Protein AF-A0A2N3F1D9-F1 (afdb_monomer_lite)

Structure (mmCIF, N/CA/C/O backbone):
data_AF-A0A2N3F1D9-F1
#
_entry.id   AF-A0A2N3F1D9-F1
#
loop_
_atom_site.group_PDB
_atom_site.id
_atom_site.type_symbol
_atom_site.label_atom_id
_atom_site.label_alt_id
_atom_site.label_comp_id
_atom_site.label_asym_id
_atom_site.label_entity_id
_atom_site.label_seq_id
_atom_site.pdbx_PDB_ins_code
_atom_site.Cartn_x
_atom_site.Cartn_y
_atom_site.Cartn_z
_atom_site.occupancy
_atom_site.B_iso_or_equiv
_atom_site.auth_seq_id
_atom_site.auth_comp_id
_atom_site.auth_asym_id
_atom_site.auth_atom_id
_atom_site.pdbx_PDB_model_num
ATOM 1 N N . MET A 1 1 ? -12.347 7.488 24.220 1.00 72.44 1 MET A N 1
ATOM 2 C CA . MET A 1 1 ? -12.180 6.282 23.382 1.00 72.44 1 MET A CA 1
ATOM 3 C C . MET A 1 1 ? -10.695 5.959 23.344 1.00 72.44 1 MET A C 1
ATOM 5 O O . MET A 1 1 ? -9.915 6.892 23.204 1.00 72.44 1 MET A O 1
ATOM 9 N N . ALA A 1 2 ? -10.290 4.708 23.569 1.00 84.19 2 ALA A N 1
ATOM 10 C CA . ALA A 1 2 ? -8.880 4.330 23.455 1.00 84.19 2 ALA A CA 1
ATOM 11 C C . ALA A 1 2 ? -8.506 4.184 21.970 1.00 84.19 2 ALA A C 1
ATOM 13 O O . ALA A 1 2 ? -9.294 3.630 21.203 1.00 84.19 2 ALA A O 1
ATOM 14 N N . ARG A 1 3 ? -7.322 4.676 21.585 1.00 96.50 3 ARG A N 1
ATOM 15 C CA . ARG A 1 3 ? -6.772 4.571 20.228 1.00 96.50 3 ARG A CA 1
ATOM 16 C C . ARG A 1 3 ? -5.454 3.802 20.261 1.00 96.50 3 ARG A C 1
ATOM 18 O O . ARG A 1 3 ? -4.580 4.128 21.061 1.00 96.50 3 ARG A O 1
ATOM 25 N N . LEU A 1 4 ? -5.305 2.816 19.382 1.00 97.56 4 LEU A N 1
ATOM 26 C CA . LEU A 1 4 ? -4.076 2.055 19.171 1.00 97.56 4 LEU A CA 1
ATOM 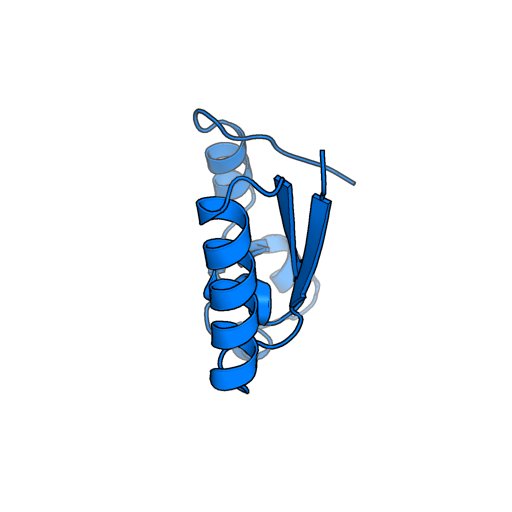27 C C . LEU A 1 4 ? -3.417 2.495 17.862 1.00 97.56 4 LEU A C 1
ATOM 29 O O . LEU A 1 4 ? -4.050 2.514 16.807 1.00 97.56 4 LEU A O 1
ATOM 33 N N . VAL A 1 5 ? -2.127 2.814 17.918 1.00 97.44 5 VAL A N 1
ATOM 34 C CA . VAL A 1 5 ? -1.317 3.100 16.730 1.00 97.44 5 VAL A CA 1
ATOM 35 C C . VAL A 1 5 ? -0.287 1.990 16.576 1.00 97.44 5 VAL A C 1
ATOM 37 O O . VAL A 1 5 ? 0.504 1.752 17.485 1.00 97.44 5 VAL A O 1
ATOM 40 N N . VAL A 1 6 ? -0.296 1.314 15.429 1.00 97.25 6 VAL A N 1
ATOM 41 C CA . VAL A 1 6 ? 0.656 0.248 15.090 1.00 97.25 6 VAL A CA 1
ATOM 42 C C . VAL A 1 6 ? 1.451 0.701 13.875 1.00 97.25 6 VAL A C 1
ATOM 44 O O . VAL A 1 6 ? 0.861 1.102 12.877 1.00 97.25 6 VAL A O 1
ATOM 47 N N . LYS A 1 7 ? 2.783 0.637 13.935 1.00 96.81 7 LYS A N 1
ATOM 48 C CA . LYS A 1 7 ? 3.658 0.869 12.780 1.00 96.81 7 LYS A CA 1
ATOM 49 C C . LYS A 1 7 ? 4.390 -0.421 12.441 1.00 96.81 7 LYS A C 1
ATOM 51 O O . LYS A 1 7 ? 5.021 -1.002 13.320 1.00 96.81 7 LYS A O 1
ATOM 56 N N . CYS A 1 8 ? 4.343 -0.830 11.179 1.00 96.88 8 CYS A N 1
ATOM 57 C CA . CYS A 1 8 ? 5.097 -1.967 10.673 1.00 96.88 8 CYS A CA 1
ATOM 58 C C . CYS A 1 8 ? 6.002 -1.528 9.518 1.00 96.88 8 CYS A C 1
ATOM 60 O O . CYS A 1 8 ? 5.576 -0.837 8.590 1.00 96.88 8 CYS A O 1
ATOM 62 N N . THR A 1 9 ? 7.274 -1.901 9.618 1.00 95.38 9 THR A N 1
ATOM 63 C CA . THR A 1 9 ? 8.306 -1.657 8.599 1.00 95.38 9 THR A CA 1
ATOM 64 C C . THR A 1 9 ? 8.795 -2.946 7.950 1.00 95.38 9 THR A C 1
ATOM 66 O O . THR A 1 9 ? 9.483 -2.882 6.941 1.00 95.38 9 THR A O 1
ATOM 69 N N . TRP A 1 10 ? 8.493 -4.089 8.566 1.00 95.69 10 TRP A N 1
ATOM 70 C CA . TRP A 1 10 ? 8.931 -5.404 8.120 1.00 95.69 10 TRP A CA 1
ATOM 71 C C . TRP A 1 10 ? 7.974 -5.926 7.058 1.00 95.69 10 TRP A C 1
ATOM 73 O O . TRP A 1 10 ? 6.764 -5.785 7.214 1.00 95.69 10 TRP A O 1
ATOM 83 N N . GLY A 1 11 ? 8.503 -6.515 6.001 1.00 92.31 11 GLY A N 1
ATOM 84 C CA . GLY A 1 11 ? 7.748 -7.219 4.981 1.00 92.31 11 GLY A CA 1
ATOM 85 C C . GLY A 1 11 ? 7.821 -8.734 5.169 1.00 92.31 11 GLY A C 1
ATOM 86 O O . GLY A 1 11 ? 7.915 -9.268 6.280 1.00 92.31 11 GLY A O 1
ATOM 87 N N . VAL A 1 12 ? 7.747 -9.442 4.045 1.00 90.81 12 VAL A N 1
ATOM 88 C CA . VAL A 1 12 ? 7.747 -10.912 3.990 1.00 90.81 12 VAL A CA 1
ATOM 89 C C . VAL A 1 12 ? 9.082 -11.540 4.401 1.00 90.81 12 VAL A C 1
ATOM 91 O O . VAL A 1 12 ? 9.133 -12.739 4.653 1.00 90.81 12 VAL A O 1
ATOM 94 N N . GLU A 1 13 ? 10.147 -10.749 4.525 1.00 92.94 13 GLU A N 1
ATOM 95 C CA . GLU A 1 13 ? 11.448 -11.167 5.048 1.00 92.94 13 GLU A CA 1
ATOM 96 C C . GLU A 1 13 ? 11.422 -11.459 6.556 1.00 92.94 13 GLU A C 1
ATOM 98 O O . GLU A 1 13 ? 12.276 -12.191 7.058 1.00 92.94 13 GLU A O 1
ATOM 103 N N . ARG A 1 14 ? 10.435 -10.923 7.288 1.00 96.00 14 ARG A N 1
ATOM 104 C CA . ARG A 1 14 ? 10.153 -11.274 8.691 1.00 96.00 14 ARG A CA 1
ATOM 105 C C . ARG A 1 14 ? 8.659 -11.539 8.884 1.00 96.00 14 ARG A C 1
ATOM 107 O O . ARG A 1 14 ? 7.965 -10.742 9.532 1.00 96.00 14 ARG A O 1
ATOM 114 N N . PRO A 1 15 ? 8.153 -12.664 8.353 1.00 94.69 15 PRO A N 1
ATOM 115 C CA . PRO A 1 15 ? 6.723 -12.920 8.253 1.00 94.69 15 PRO A CA 1
ATOM 116 C C . PRO A 1 15 ? 6.039 -12.968 9.623 1.00 94.69 15 PRO A C 1
ATOM 118 O O . PRO A 1 15 ? 4.912 -12.501 9.755 1.00 94.69 15 PRO A O 1
ATOM 121 N N . GLU A 1 16 ? 6.713 -13.438 10.674 1.00 97.19 16 GLU A N 1
ATOM 122 C CA . GLU A 1 16 ? 6.153 -13.462 12.027 1.00 97.19 16 GLU A CA 1
ATOM 123 C C . GLU A 1 16 ? 5.917 -12.051 12.572 1.00 97.19 16 GLU A C 1
ATOM 125 O O . GLU A 1 16 ? 4.869 -11.790 13.160 1.00 97.19 16 GLU A O 1
ATOM 130 N N . ALA A 1 17 ? 6.858 -11.125 12.360 1.00 95.94 17 ALA A N 1
ATOM 131 C CA . ALA A 1 17 ? 6.724 -9.742 12.818 1.00 95.94 17 ALA A CA 1
ATOM 132 C C . ALA A 1 17 ? 5.610 -9.014 12.053 1.00 95.94 17 ALA A C 1
ATOM 134 O O . ALA A 1 17 ? 4.805 -8.296 12.653 1.00 95.94 17 ALA A O 1
ATOM 135 N N . LEU A 1 18 ? 5.535 -9.248 10.741 1.00 96.38 18 LEU A N 1
ATOM 136 C CA . LEU A 1 18 ? 4.479 -8.725 9.885 1.00 96.38 18 LEU A CA 1
ATOM 137 C C . LEU A 1 18 ? 3.098 -9.225 10.334 1.00 96.38 18 LEU A C 1
ATOM 139 O O . LEU A 1 18 ? 2.204 -8.424 10.612 1.00 96.38 18 LEU A O 1
ATOM 143 N N . VAL A 1 19 ? 2.936 -10.544 10.475 1.00 96.44 19 VAL A N 1
ATOM 144 C CA . VAL A 1 19 ? 1.672 -11.169 10.891 1.00 96.44 19 VAL A CA 1
ATOM 145 C C . VAL A 1 19 ? 1.278 -10.746 12.303 1.00 96.44 19 VAL A C 1
ATOM 147 O O . VAL A 1 19 ? 0.099 -10.492 12.551 1.00 96.44 19 VAL A O 1
ATOM 150 N N . GLN A 1 20 ? 2.229 -10.611 13.229 1.00 97.31 20 GLN A N 1
ATOM 151 C CA . GLN A 1 20 ? 1.944 -10.111 14.575 1.00 97.31 20 GLN A CA 1
ATOM 152 C C . GLN A 1 20 ? 1.395 -8.682 14.548 1.00 97.31 20 GLN A C 1
ATOM 154 O O . GLN A 1 20 ? 0.398 -8.415 15.219 1.00 97.31 20 GLN A O 1
ATOM 159 N N . ALA A 1 21 ? 1.975 -7.782 13.747 1.00 97.19 21 ALA A N 1
ATOM 160 C CA . ALA A 1 21 ? 1.479 -6.412 13.623 1.00 97.19 21 ALA A CA 1
ATOM 161 C C . ALA A 1 21 ? 0.024 -6.374 13.121 1.00 97.19 21 ALA A C 1
ATOM 163 O O . ALA A 1 21 ? -0.815 -5.693 13.718 1.00 97.19 21 ALA A O 1
ATOM 164 N N . PHE A 1 22 ? -0.298 -7.160 12.086 1.00 96.88 22 PHE A N 1
ATOM 165 C CA . PHE A 1 22 ? -1.668 -7.285 11.579 1.00 96.88 22 PHE A CA 1
ATOM 166 C C . PHE A 1 22 ? -2.618 -7.925 12.591 1.00 96.88 22 PHE A C 1
ATOM 168 O O . PHE A 1 22 ? -3.725 -7.431 12.786 1.00 96.88 22 PHE A O 1
ATOM 175 N N . THR A 1 23 ? -2.187 -8.985 13.274 1.00 97.81 23 THR A N 1
ATOM 176 C CA . THR A 1 23 ? -3.008 -9.701 14.260 1.00 97.81 23 THR A CA 1
ATOM 177 C C . THR A 1 23 ? -3.360 -8.801 15.441 1.00 97.81 23 THR A C 1
ATOM 179 O O . THR A 1 23 ? -4.520 -8.746 15.850 1.00 97.81 23 THR A O 1
ATOM 182 N N . VAL A 1 24 ? -2.390 -8.047 15.967 1.00 98.00 24 VAL A N 1
ATOM 183 C CA . VAL A 1 24 ? -2.612 -7.090 17.061 1.00 98.00 24 VAL A CA 1
ATOM 184 C C . VAL A 1 24 ? -3.567 -5.979 16.621 1.00 98.00 24 VAL A C 1
ATOM 186 O O . VAL A 1 24 ? -4.530 -5.688 17.333 1.00 98.00 24 VAL A O 1
ATOM 189 N N . ALA A 1 25 ? -3.351 -5.400 15.436 1.00 97.56 25 ALA A N 1
ATOM 190 C CA . ALA A 1 25 ? -4.221 -4.362 14.885 1.00 97.56 25 ALA A CA 1
ATOM 191 C C . ALA A 1 25 ? -5.664 -4.865 14.681 1.00 97.56 25 ALA A C 1
ATOM 193 O O . ALA A 1 25 ? -6.610 -4.223 15.134 1.00 97.56 25 ALA A O 1
ATOM 194 N N . ALA A 1 26 ? -5.838 -6.037 14.066 1.00 97.31 26 ALA A N 1
ATOM 195 C CA . ALA A 1 26 ? -7.148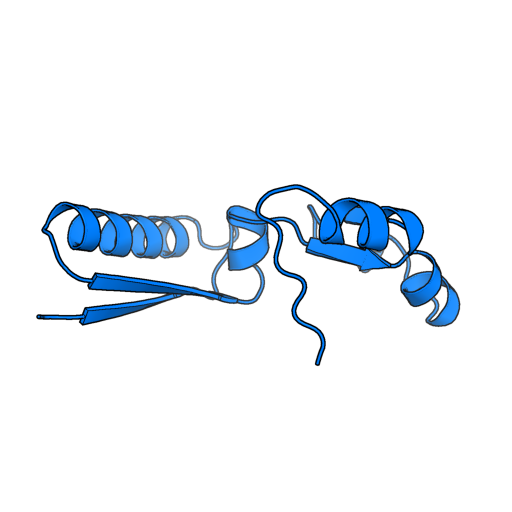 -6.634 13.819 1.00 97.31 26 ALA A CA 1
ATOM 196 C C . ALA A 1 26 ? -7.876 -6.995 15.122 1.00 97.31 26 ALA A C 1
ATOM 198 O O . ALA A 1 26 ? -9.063 -6.708 15.264 1.00 97.31 26 ALA A O 1
ATOM 199 N N . THR A 1 27 ? -7.165 -7.565 16.100 1.00 98.19 27 THR A N 1
ATOM 200 C CA . THR A 1 27 ? -7.742 -7.925 17.406 1.00 98.19 27 THR A CA 1
ATOM 201 C C . THR A 1 27 ? -8.220 -6.688 18.166 1.00 98.19 27 THR A C 1
ATOM 203 O O . THR A 1 27 ? -9.314 -6.692 18.735 1.00 98.19 27 THR A O 1
ATOM 206 N N . ALA A 1 28 ? -7.439 -5.603 18.147 1.00 97.62 28 ALA A N 1
ATOM 207 C CA . ALA A 1 28 ? -7.830 -4.341 18.767 1.00 97.62 28 ALA A CA 1
ATOM 208 C C . ALA A 1 28 ? -9.067 -3.730 18.086 1.00 97.62 28 ALA A C 1
ATOM 210 O O . ALA A 1 28 ? -10.012 -3.345 18.776 1.00 97.62 28 ALA A O 1
ATOM 211 N N . ALA A 1 29 ? -9.102 -3.719 16.749 1.00 97.12 29 ALA A N 1
ATOM 212 C CA . ALA A 1 29 ? -10.247 -3.227 15.985 1.00 97.12 29 ALA A CA 1
ATOM 213 C C . ALA A 1 29 ? -11.520 -4.045 16.268 1.00 97.12 29 ALA A C 1
ATOM 215 O O . ALA A 1 29 ? -12.573 -3.475 16.551 1.00 97.12 29 ALA A O 1
ATOM 216 N N . ALA A 1 30 ? -11.415 -5.379 16.284 1.00 97.56 30 ALA A N 1
ATOM 217 C CA . ALA A 1 30 ? -12.520 -6.276 16.630 1.00 97.56 30 ALA A CA 1
ATOM 218 C C . ALA A 1 30 ? -13.027 -6.077 18.071 1.00 97.56 30 ALA A C 1
ATOM 220 O O . ALA A 1 30 ? -14.193 -6.335 18.359 1.00 97.56 30 ALA A O 1
ATOM 221 N N . SER A 1 31 ? -12.171 -5.573 18.964 1.00 97.12 31 SER A N 1
ATOM 222 C CA . SER A 1 31 ? -12.511 -5.246 20.355 1.00 97.12 31 SER A CA 1
ATOM 223 C C . SER A 1 31 ? -13.088 -3.830 20.531 1.00 97.12 31 SER A C 1
ATOM 225 O O . SER A 1 31 ? -13.273 -3.381 21.661 1.00 97.12 31 SER A O 1
ATOM 227 N N . GLY A 1 32 ? -13.354 -3.101 19.441 1.00 96.06 32 GLY A N 1
ATOM 228 C CA . GLY A 1 32 ? -13.916 -1.746 19.478 1.00 96.06 32 GLY A CA 1
ATOM 229 C C . GLY A 1 32 ? -12.907 -0.633 19.792 1.00 96.06 32 GLY A C 1
ATOM 230 O O . GLY A 1 32 ? -13.313 0.486 20.109 1.00 96.06 32 GLY A O 1
ATOM 231 N N . VAL A 1 33 ? -11.600 -0.913 19.719 1.00 97.88 33 VAL A N 1
ATOM 232 C CA . VAL A 1 33 ? -10.541 0.103 19.837 1.00 97.88 33 VAL A CA 1
ATOM 233 C C . VAL A 1 33 ? -10.358 0.787 18.484 1.00 97.88 33 VAL A C 1
ATOM 235 O O . VAL A 1 33 ? -10.314 0.125 17.450 1.00 97.88 33 VAL A O 1
ATOM 238 N N . GLU A 1 34 ? -10.214 2.113 18.471 1.00 97.81 34 GLU A N 1
ATOM 239 C CA . GLU A 1 34 ? -9.864 2.839 17.247 1.00 97.81 34 GLU A CA 1
ATOM 240 C C . GLU A 1 34 ? -8.419 2.495 16.851 1.00 97.81 34 GLU A C 1
ATOM 242 O O . GLU A 1 34 ? -7.496 2.720 17.636 1.00 97.81 34 GLU A O 1
ATOM 247 N N . VAL A 1 35 ? -8.195 1.949 15.653 1.00 97.94 35 VAL A N 1
ATOM 248 C CA . VAL A 1 35 ? -6.863 1.506 15.208 1.00 97.94 35 VAL A CA 1
ATOM 249 C C . VAL A 1 35 ? -6.354 2.359 14.054 1.00 97.94 35 VAL A C 1
ATOM 251 O O . VAL A 1 35 ? -7.049 2.593 13.072 1.00 97.94 35 VAL A O 1
ATOM 254 N N . SER A 1 36 ? -5.095 2.779 14.152 1.00 97.44 36 SER A N 1
ATOM 255 C CA . SER A 1 36 ? -4.348 3.433 13.080 1.00 97.44 36 SER A CA 1
ATOM 256 C C . SER A 1 36 ? -3.120 2.584 12.749 1.00 97.44 36 SER A C 1
ATOM 258 O O . SER A 1 36 ? -2.165 2.544 13.526 1.00 97.44 36 SER A O 1
ATOM 260 N N . LEU A 1 37 ? -3.164 1.875 11.618 1.00 96.50 37 LEU A N 1
ATOM 261 C CA . LEU A 1 37 ? -2.080 1.014 11.141 1.00 96.50 37 LEU A CA 1
ATOM 262 C C . LEU A 1 37 ? -1.256 1.741 10.073 1.00 96.50 37 LEU A C 1
ATOM 264 O O . LEU A 1 37 ? -1.780 2.137 9.038 1.00 96.50 37 LEU A O 1
ATOM 268 N N . TRP A 1 38 ? 0.038 1.899 10.333 1.00 96.88 38 TRP A N 1
ATOM 269 C CA . TRP A 1 38 ? 0.992 2.579 9.465 1.00 96.88 38 TRP A CA 1
ATOM 270 C C . TRP A 1 38 ? 1.955 1.564 8.866 1.00 96.88 38 TRP A C 1
ATOM 272 O O . TRP A 1 38 ? 2.754 0.961 9.586 1.00 96.88 38 TRP A O 1
ATOM 282 N N . LEU A 1 39 ? 1.897 1.395 7.549 1.00 96.25 39 LEU A N 1
ATOM 283 C CA . LEU A 1 39 ? 2.807 0.530 6.805 1.00 96.25 39 LEU A CA 1
ATOM 284 C C . LEU A 1 39 ? 3.849 1.389 6.096 1.00 96.25 39 LEU A C 1
ATOM 286 O O . LEU A 1 39 ? 3.525 2.412 5.497 1.00 96.25 39 LEU A O 1
ATOM 290 N N . THR A 1 40 ? 5.111 0.988 6.1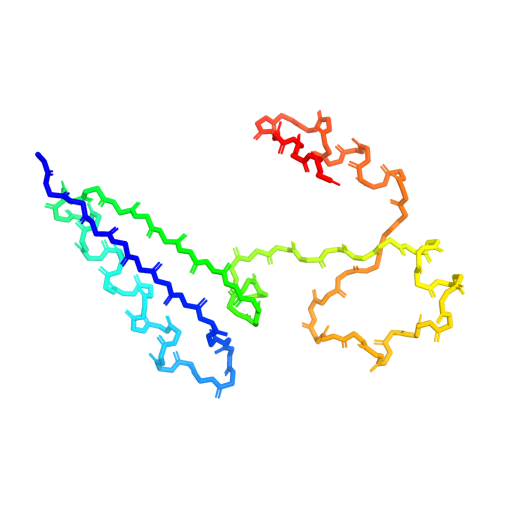91 1.00 93.31 40 THR A N 1
ATOM 291 C CA . THR A 1 40 ? 6.240 1.695 5.574 1.00 93.31 40 THR A CA 1
ATOM 292 C C . THR A 1 40 ? 7.251 0.690 5.040 1.00 93.31 40 THR A C 1
ATOM 294 O O . THR A 1 40 ? 7.386 -0.383 5.620 1.00 93.31 40 THR A O 1
ATOM 297 N N . GLY A 1 41 ? 7.969 1.033 3.967 1.00 89.31 41 GLY A N 1
ATOM 298 C CA . GLY A 1 41 ? 8.937 0.119 3.348 1.00 89.31 41 GLY A CA 1
ATOM 299 C C . GLY A 1 41 ? 8.275 -1.169 2.855 1.00 89.31 41 GLY A C 1
ATOM 300 O O . GLY A 1 41 ? 7.182 -1.123 2.287 1.00 89.31 41 GLY A O 1
ATOM 301 N N . ASP A 1 42 ? 8.909 -2.307 3.128 1.00 91.81 42 ASP A N 1
ATOM 302 C CA . ASP A 1 42 ? 8.505 -3.626 2.623 1.00 91.81 42 ASP A CA 1
ATOM 303 C C . ASP A 1 42 ? 7.123 -4.067 3.131 1.00 91.81 42 ASP A C 1
ATOM 305 O O . ASP A 1 42 ? 6.404 -4.796 2.449 1.00 91.81 42 ASP A O 1
ATOM 309 N N . ALA A 1 43 ? 6.676 -3.542 4.278 1.00 94.00 43 ALA A N 1
ATOM 310 C CA . ALA A 1 43 ? 5.327 -3.784 4.791 1.00 94.00 43 ALA A CA 1
ATOM 311 C C . ALA A 1 43 ? 4.224 -3.285 3.835 1.00 94.00 43 ALA A C 1
ATOM 313 O O . ALA A 1 43 ? 3.128 -3.845 3.808 1.00 94.00 43 ALA A O 1
ATOM 314 N N . VAL A 1 44 ? 4.494 -2.234 3.047 1.00 94.62 44 VAL A N 1
ATOM 315 C CA . VAL A 1 44 ? 3.539 -1.704 2.058 1.00 94.62 44 VAL A CA 1
ATOM 316 C C . VAL A 1 44 ? 3.330 -2.706 0.929 1.00 94.62 44 VAL A C 1
ATOM 318 O O . VAL A 1 44 ? 2.200 -2.885 0.484 1.00 94.62 44 VAL A O 1
ATOM 321 N N . LEU A 1 45 ? 4.390 -3.398 0.503 1.00 92.88 45 LEU A N 1
ATOM 322 C CA . LEU A 1 45 ? 4.321 -4.389 -0.574 1.00 92.88 45 LEU A CA 1
ATOM 323 C C . LEU A 1 45 ? 3.443 -5.591 -0.201 1.00 92.88 45 LEU A C 1
ATOM 325 O O . LEU A 1 45 ? 2.845 -6.206 -1.076 1.00 92.88 45 LEU A O 1
ATOM 329 N N . ALA A 1 46 ? 3.321 -5.903 1.092 1.00 90.69 46 ALA A N 1
ATOM 330 C CA . ALA A 1 46 ? 2.491 -7.007 1.566 1.00 90.69 46 ALA A CA 1
ATOM 331 C C . ALA A 1 46 ? 0.981 -6.697 1.602 1.00 90.69 46 ALA A C 1
ATOM 333 O O . ALA A 1 46 ? 0.175 -7.624 1.642 1.00 90.69 46 ALA A O 1
ATOM 334 N N . ALA A 1 47 ? 0.583 -5.421 1.629 1.00 89.56 47 ALA A N 1
ATOM 335 C CA . ALA A 1 47 ? -0.814 -5.024 1.857 1.00 89.56 47 ALA A CA 1
ATOM 336 C C . ALA A 1 47 ? -1.340 -3.951 0.894 1.00 89.56 47 ALA A C 1
ATOM 338 O O . ALA A 1 47 ? -2.489 -3.526 1.011 1.00 89.56 47 ALA A O 1
ATOM 339 N N . GLY A 1 48 ? -0.516 -3.498 -0.045 1.00 91.44 48 GLY A N 1
ATOM 340 C CA . GLY A 1 48 ? -0.850 -2.454 -0.999 1.00 91.44 48 GLY A CA 1
ATOM 341 C C . GLY A 1 48 ? -0.147 -2.656 -2.333 1.00 91.44 48 GLY A C 1
ATOM 342 O O . GLY A 1 48 ? 0.523 -3.657 -2.570 1.00 91.44 48 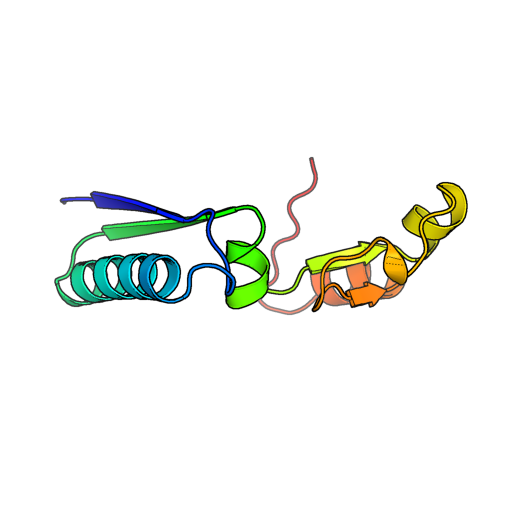GLY A O 1
ATOM 343 N N . THR A 1 49 ? -0.322 -1.688 -3.228 1.00 92.81 49 THR A N 1
ATOM 344 C CA . THR A 1 49 ? 0.342 -1.670 -4.535 1.00 92.81 49 THR A CA 1
ATOM 345 C C . THR A 1 49 ? 1.316 -0.503 -4.588 1.00 92.81 49 THR A C 1
ATOM 347 O O . THR A 1 49 ? 0.953 0.629 -4.277 1.00 92.81 49 THR A O 1
ATOM 350 N N . VAL A 1 50 ? 2.552 -0.776 -5.003 1.00 95.25 50 VAL A N 1
ATOM 351 C CA . VAL A 1 50 ? 3.563 0.252 -5.264 1.00 95.25 50 VAL A CA 1
ATOM 352 C C . VAL A 1 50 ? 3.812 0.298 -6.765 1.00 95.25 50 VAL A C 1
ATOM 354 O O . VAL A 1 50 ? 4.267 -0.682 -7.356 1.00 95.25 50 VAL A O 1
ATOM 357 N N . THR A 1 51 ? 3.519 1.444 -7.377 1.00 96.12 51 THR A N 1
ATOM 358 C CA . THR A 1 51 ? 3.721 1.671 -8.810 1.00 96.12 51 THR A CA 1
ATOM 359 C C . THR A 1 51 ? 4.777 2.746 -9.027 1.00 96.12 51 THR A C 1
ATOM 361 O O . THR A 1 51 ? 4.674 3.850 -8.494 1.00 96.12 51 THR A O 1
ATOM 364 N N . VAL A 1 52 ? 5.776 2.452 -9.856 1.00 96.50 52 VAL A N 1
ATOM 365 C CA . VAL A 1 52 ? 6.772 3.424 -10.312 1.00 96.50 52 VAL A CA 1
ATOM 366 C C . VAL A 1 52 ? 6.480 3.871 -11.739 1.00 96.50 52 VAL A C 1
ATOM 368 O O . VAL A 1 52 ? 6.103 3.086 -12.613 1.00 96.50 52 VAL A O 1
ATOM 371 N N . CYS A 1 53 ? 6.667 5.168 -11.977 1.00 97.06 53 CYS A N 1
ATOM 372 C CA . CYS A 1 53 ? 6.389 5.774 -13.270 1.00 97.06 53 CYS A CA 1
ATOM 373 C C . CYS A 1 53 ? 7.429 5.356 -14.322 1.00 97.06 53 CYS A C 1
ATOM 375 O O . CYS A 1 53 ? 8.624 5.600 -14.136 1.00 97.06 53 CYS A O 1
ATOM 377 N N . THR A 1 54 ? 6.981 4.806 -15.456 1.00 96.94 54 THR A N 1
ATOM 378 C CA . THR A 1 54 ? 7.854 4.361 -16.560 1.00 96.94 54 THR A CA 1
ATOM 379 C C . THR A 1 54 ? 8.809 5.465 -17.028 1.00 96.94 54 THR A C 1
ATOM 381 O O . THR A 1 54 ? 10.009 5.243 -17.163 1.00 96.94 54 THR A O 1
ATOM 384 N N . GLN A 1 55 ? 8.309 6.691 -17.214 1.00 95.62 55 GLN A N 1
ATOM 385 C CA . GLN A 1 55 ? 9.139 7.825 -17.635 1.00 95.62 55 GLN A CA 1
ATOM 386 C C . GLN A 1 55 ? 10.111 8.288 -16.534 1.00 95.62 55 GLN A C 1
ATOM 388 O O . GLN A 1 55 ? 11.157 8.871 -16.824 1.00 95.62 55 GLN A O 1
ATOM 393 N N . CYS A 1 56 ? 9.771 8.065 -15.261 1.00 96.75 56 CYS A N 1
ATOM 394 C CA . CYS A 1 56 ? 10.613 8.433 -14.123 1.00 96.75 56 CYS A CA 1
ATOM 395 C C . CYS A 1 56 ? 11.817 7.516 -13.950 1.00 96.75 56 CYS A C 1
ATOM 397 O O . CYS A 1 56 ? 12.873 8.026 -13.572 1.00 96.75 56 CYS A O 1
ATOM 399 N N . ILE A 1 57 ? 11.647 6.216 -14.192 1.00 97.12 57 ILE A N 1
ATOM 400 C CA . ILE A 1 57 ? 12.738 5.243 -14.105 1.00 97.12 57 ILE A CA 1
ATOM 401 C C . ILE A 1 57 ? 13.650 5.343 -15.334 1.00 97.12 57 ILE A C 1
ATOM 403 O O . ILE A 1 57 ? 14.863 5.423 -15.176 1.00 97.12 57 ILE A O 1
ATOM 407 N N . ALA A 1 58 ? 13.080 5.523 -16.535 1.00 95.56 58 ALA A N 1
ATOM 408 C CA . ALA A 1 58 ? 13.851 5.649 -17.773 1.00 95.56 58 ALA A CA 1
ATOM 409 C C . ALA A 1 58 ? 14.816 6.847 -17.750 1.00 95.56 58 ALA A C 1
ATOM 411 O O . ALA A 1 58 ? 15.977 6.719 -18.118 1.00 95.56 58 ALA A O 1
ATOM 412 N N . ARG A 1 59 ? 14.373 8.014 -17.257 1.00 97.50 59 ARG A N 1
ATOM 413 C CA . ARG A 1 59 ? 15.236 9.211 -17.179 1.00 97.50 59 ARG A CA 1
ATOM 414 C C . ARG A 1 59 ? 16.328 9.136 -16.105 1.00 97.50 59 ARG A C 1
ATOM 416 O O . ARG A 1 59 ? 17.146 10.045 -16.023 1.00 97.50 59 ARG A O 1
ATOM 423 N N . ARG A 1 60 ? 16.263 8.137 -15.222 1.00 97.56 60 ARG A N 1
ATOM 424 C CA . ARG A 1 60 ? 17.198 7.936 -14.107 1.00 97.56 60 ARG A CA 1
ATOM 425 C C . ARG A 1 60 ? 18.082 6.706 -14.300 1.00 97.56 60 ARG A C 1
ATOM 427 O O . ARG A 1 60 ? 18.829 6.398 -13.384 1.00 97.56 60 ARG A O 1
ATOM 434 N N . ASP A 1 61 ? 17.978 6.043 -15.452 1.00 95.81 61 ASP A N 1
ATOM 435 C CA . ASP A 1 61 ? 18.676 4.788 -15.746 1.00 95.81 61 ASP A CA 1
ATOM 436 C C . ASP A 1 61 ? 18.398 3.690 -14.701 1.00 95.81 61 ASP A C 1
ATOM 438 O O . ASP A 1 61 ? 19.283 2.954 -14.289 1.00 95.81 61 ASP A O 1
ATOM 442 N N . ILE A 1 62 ? 17.146 3.622 -14.233 1.00 96.69 62 ILE A N 1
ATOM 443 C CA . ILE A 1 62 ? 16.680 2.604 -13.284 1.00 96.69 62 ILE A CA 1
ATOM 444 C C . ILE A 1 62 ? 15.976 1.507 -14.081 1.00 96.69 62 ILE A C 1
ATOM 446 O O . ILE A 1 62 ? 14.966 1.760 -14.752 1.00 96.69 62 ILE A O 1
ATOM 450 N N . GLY A 1 63 ? 16.508 0.292 -14.006 1.00 93.94 63 GLY A N 1
ATOM 451 C CA . GLY A 1 63 ? 15.956 -0.901 -14.627 1.00 93.94 63 GLY A CA 1
ATOM 452 C C . GLY A 1 63 ? 14.988 -1.649 -13.714 1.00 93.94 63 GLY A C 1
ATOM 453 O O . GLY A 1 63 ? 14.863 -1.383 -12.523 1.00 93.94 63 GLY A O 1
ATOM 454 N N . SER A 1 64 ? 14.304 -2.655 -14.264 1.00 90.94 64 SER A N 1
ATOM 455 C CA . SER A 1 64 ? 13.419 -3.527 -13.477 1.00 90.94 64 SER A CA 1
ATOM 456 C C . SER A 1 64 ? 14.153 -4.317 -12.388 1.00 90.94 64 SER A C 1
ATOM 458 O O . SER A 1 64 ? 13.528 -4.728 -11.421 1.00 90.94 64 SER A O 1
ATOM 460 N N . HIS A 1 65 ? 15.459 -4.540 -12.552 1.00 93.62 65 HIS A N 1
ATOM 461 C CA . HIS A 1 65 ? 16.305 -5.254 -11.593 1.00 93.62 65 HIS A CA 1
ATOM 462 C C . HIS A 1 65 ? 16.653 -4.419 -10.353 1.00 93.62 65 HIS A C 1
ATOM 464 O O . HIS A 1 65 ? 17.052 -4.984 -9.342 1.00 93.62 65 HIS A O 1
ATOM 470 N N . ASP A 1 66 ? 16.473 -3.099 -10.420 1.00 95.31 66 ASP A N 1
ATOM 471 C CA . ASP A 1 66 ? 16.657 -2.190 -9.287 1.00 95.31 66 ASP A CA 1
ATOM 472 C C . ASP A 1 66 ? 15.399 -2.089 -8.410 1.00 95.31 66 ASP A C 1
ATOM 474 O O . ASP A 1 66 ? 15.398 -1.413 -7.379 1.00 95.31 66 ASP A O 1
ATOM 478 N N . LEU A 1 67 ? 14.294 -2.709 -8.839 1.00 93.44 67 LEU A N 1
ATOM 479 C CA . LEU A 1 67 ? 13.012 -2.646 -8.151 1.00 93.44 67 LEU A CA 1
ATOM 480 C C . LEU A 1 67 ? 12.843 -3.840 -7.213 1.00 93.44 67 LEU A C 1
ATOM 482 O O . LEU A 1 67 ? 13.204 -4.969 -7.543 1.00 93.44 67 LEU A O 1
ATOM 486 N N . LEU A 1 68 ? 12.223 -3.582 -6.061 1.00 91.31 68 LEU A N 1
ATOM 487 C CA . LEU A 1 68 ? 11.759 -4.646 -5.177 1.00 91.31 68 LEU A CA 1
ATOM 488 C C . LEU A 1 68 ? 10.735 -5.527 -5.902 1.00 91.31 68 LEU A C 1
ATOM 490 O O . LEU A 1 68 ? 9.954 -5.055 -6.736 1.00 91.31 68 LEU A O 1
ATOM 494 N N . GLU A 1 69 ? 10.715 -6.809 -5.545 1.00 88.62 69 GLU A N 1
ATOM 495 C CA . GLU A 1 69 ? 9.710 -7.741 -6.045 1.00 88.62 69 GLU A CA 1
ATOM 496 C C . GLU A 1 69 ? 8.294 -7.232 -5.716 1.00 88.62 69 GLU A C 1
ATOM 498 O O . GLU A 1 69 ? 8.030 -6.719 -4.629 1.00 88.62 69 GLU A O 1
ATOM 503 N N . GLY A 1 70 ? 7.381 -7.328 -6.687 1.00 89.56 70 GLY A N 1
ATOM 504 C CA . GLY A 1 70 ? 6.007 -6.830 -6.561 1.00 89.56 70 GLY A CA 1
ATOM 505 C C . GLY A 1 70 ? 5.809 -5.352 -6.925 1.00 89.56 70 GLY A C 1
ATOM 506 O O . GLY A 1 70 ? 4.664 -4.925 -7.083 1.00 89.56 70 GLY A O 1
ATOM 507 N N . VAL A 1 71 ? 6.876 -4.571 -7.139 1.00 95.19 71 VAL A N 1
ATOM 508 C CA . VAL A 1 71 ? 6.747 -3.192 -7.640 1.00 95.19 71 VAL A CA 1
ATOM 509 C C . VAL A 1 71 ? 6.319 -3.198 -9.109 1.00 95.19 71 VAL A C 1
ATOM 511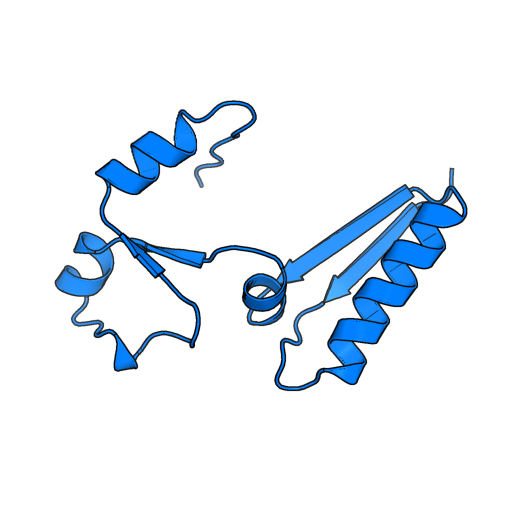 O O . VAL A 1 71 ? 6.972 -3.779 -9.978 1.00 95.19 71 VAL A O 1
ATOM 514 N N . ARG A 1 72 ? 5.222 -2.499 -9.413 1.00 95.44 72 ARG A N 1
ATOM 515 C CA . ARG A 1 72 ? 4.679 -2.372 -10.770 1.00 95.44 72 ARG A CA 1
ATOM 516 C C . ARG A 1 72 ? 5.309 -1.194 -11.509 1.00 95.44 72 ARG A C 1
ATOM 518 O O . ARG A 1 72 ? 5.452 -0.110 -10.957 1.00 95.44 72 ARG A O 1
ATOM 525 N N . ILE A 1 73 ? 5.577 -1.358 -12.804 1.00 96.81 73 ILE A N 1
ATOM 526 C CA . ILE A 1 73 ? 5.932 -0.250 -13.702 1.00 96.81 73 ILE A C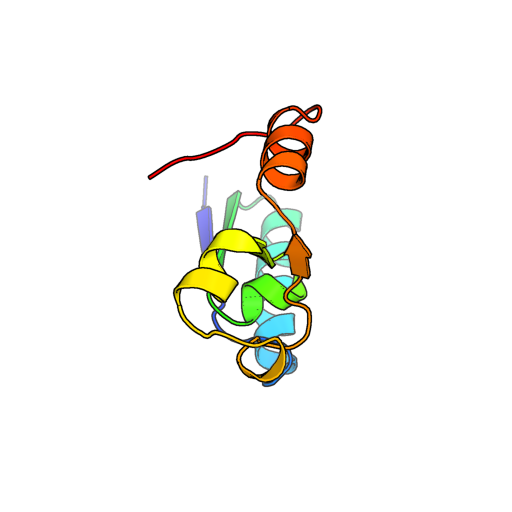A 1
ATOM 527 C C . ILE A 1 73 ? 4.690 0.162 -14.502 1.00 96.81 73 ILE A C 1
ATOM 529 O O . ILE A 1 73 ? 4.087 -0.667 -15.184 1.00 96.81 73 ILE A O 1
ATOM 533 N N . ALA A 1 74 ? 4.305 1.439 -14.447 1.00 97.38 74 ALA A N 1
ATOM 534 C CA . ALA A 1 74 ? 3.227 1.984 -15.277 1.00 97.38 74 ALA A CA 1
ATOM 535 C C . ALA A 1 74 ? 3.443 3.472 -15.592 1.00 97.38 74 ALA A C 1
ATOM 537 O O . ALA A 1 74 ? 4.108 4.181 -14.849 1.00 97.38 74 ALA A O 1
ATOM 538 N N . GLY A 1 75 ? 2.900 3.962 -16.707 1.00 96.06 75 GLY A N 1
ATOM 539 C CA . GLY A 1 75 ? 3.071 5.358 -17.125 1.00 96.06 75 GLY A CA 1
ATOM 540 C C . GLY A 1 75 ? 2.053 6.323 -16.509 1.00 96.06 75 GLY A C 1
ATOM 541 O O . GLY A 1 75 ? 1.078 5.915 -15.881 1.00 96.06 75 GLY A O 1
ATOM 542 N N . ALA A 1 76 ? 2.231 7.618 -16.781 1.00 95.62 76 ALA A N 1
ATOM 543 C CA . ALA A 1 76 ? 1.341 8.691 -16.313 1.00 95.62 76 ALA A CA 1
ATOM 544 C C . ALA A 1 76 ? -0.161 8.463 -16.597 1.00 95.62 76 ALA A C 1
ATOM 546 O O . ALA A 1 76 ? -0.999 8.836 -15.782 1.00 95.62 76 ALA A O 1
ATOM 547 N N . ALA A 1 77 ? -0.518 7.818 -17.713 1.00 96.56 77 ALA A N 1
ATOM 548 C CA . ALA A 1 77 ? -1.915 7.504 -18.025 1.00 96.56 77 ALA A CA 1
ATOM 549 C C . ALA A 1 77 ? -2.552 6.541 -17.004 1.00 96.56 77 ALA A C 1
ATOM 551 O O . ALA A 1 77 ? -3.718 6.707 -16.656 1.00 96.56 77 ALA A O 1
ATOM 552 N N . ALA A 1 78 ? -1.784 5.574 -16.488 1.00 96.38 78 ALA A N 1
ATOM 553 C CA . ALA A 1 78 ? -2.260 4.669 -15.446 1.00 96.38 78 ALA A CA 1
ATOM 554 C C . ALA A 1 78 ? -2.515 5.425 -14.136 1.00 96.38 78 ALA A C 1
ATOM 556 O O . ALA A 1 78 ? -3.562 5.238 -13.531 1.00 96.38 78 ALA A O 1
ATOM 557 N N . PHE A 1 79 ? -1.617 6.346 -13.763 1.00 95.94 79 PHE A N 1
ATOM 558 C CA . PHE A 1 79 ? -1.809 7.209 -12.593 1.00 95.94 79 PHE A CA 1
ATOM 559 C C . PHE A 1 79 ? -3.087 8.053 -12.695 1.00 95.94 79 PHE A C 1
ATOM 561 O O . PHE A 1 79 ? -3.852 8.115 -11.737 1.00 95.94 79 PHE A O 1
ATOM 568 N N . VAL A 1 80 ? -3.345 8.677 -13.852 1.00 97.06 80 VAL A N 1
ATOM 569 C CA . VAL A 1 80 ? -4.578 9.454 -14.069 1.00 97.06 80 VAL A CA 1
ATOM 570 C C . VAL A 1 80 ? -5.807 8.556 -13.953 1.00 97.06 80 VAL A C 1
ATOM 572 O O . VAL A 1 80 ? -6.749 8.905 -13.250 1.00 97.06 80 VAL A O 1
ATOM 575 N N . SER A 1 81 ? -5.783 7.387 -14.598 1.00 97.12 81 SER A N 1
ATOM 576 C CA . SER A 1 81 ? -6.893 6.434 -14.540 1.00 97.12 81 SER A CA 1
ATOM 577 C C . SER A 1 81 ? -7.193 5.977 -13.113 1.00 97.12 81 SER A C 1
ATOM 579 O O . SER A 1 81 ? -8.359 5.887 -12.746 1.00 97.12 81 SER A O 1
ATOM 581 N N . GLU A 1 82 ? -6.163 5.683 -12.321 1.00 95.88 82 GLU A N 1
ATOM 582 C CA . GLU A 1 82 ? -6.298 5.242 -10.930 1.00 95.88 82 GLU A CA 1
ATOM 583 C C . GLU A 1 82 ? -6.777 6.387 -10.030 1.00 95.88 82 GLU A C 1
ATOM 585 O O . GLU A 1 82 ? -7.692 6.213 -9.237 1.00 95.88 82 GLU A O 1
ATOM 590 N N . SER A 1 83 ? -6.253 7.598 -10.230 1.00 96.94 83 SER A N 1
ATOM 591 C CA . SER A 1 83 ? -6.655 8.788 -9.466 1.00 96.94 83 SER A CA 1
ATOM 592 C C . SER A 1 83 ? -8.107 9.207 -9.710 1.00 96.94 83 SER A C 1
ATOM 594 O O . SER A 1 83 ? -8.718 9.823 -8.843 1.00 96.94 83 SER A O 1
ATOM 596 N N . MET A 1 84 ? -8.646 8.918 -10.898 1.00 97.25 84 MET A N 1
ATOM 597 C CA . MET A 1 84 ? -10.032 9.222 -11.271 1.00 97.25 84 MET A CA 1
ATOM 598 C C . MET A 1 84 ? -11.010 8.081 -10.961 1.00 97.25 84 MET A C 1
ATOM 600 O O . MET A 1 84 ? -12.205 8.226 -11.227 1.00 97.25 84 MET A O 1
ATOM 604 N N . ALA A 1 85 ? -10.532 6.943 -10.452 1.00 97.38 85 ALA A N 1
ATOM 605 C CA . ALA A 1 85 ? -11.404 5.830 -10.115 1.00 97.38 85 ALA A CA 1
ATOM 606 C C . ALA A 1 85 ? -12.351 6.203 -8.954 1.00 97.38 85 ALA A C 1
ATOM 608 O O . ALA A 1 85 ? -12.005 7.038 -8.111 1.00 97.38 85 ALA A O 1
ATOM 609 N N . PRO A 1 86 ? -13.551 5.596 -8.882 1.00 97.25 86 PRO A N 1
ATOM 610 C CA . PRO A 1 86 ? -14.430 5.756 -7.729 1.00 97.25 86 PRO A CA 1
ATOM 611 C C . PRO A 1 86 ? -13.691 5.457 -6.421 1.00 97.25 86 PRO A C 1
ATOM 613 O O . PRO A 1 86 ? -12.791 4.617 -6.391 1.00 97.25 86 PRO A O 1
ATOM 616 N N . ASP A 1 87 ? -14.058 6.170 -5.357 1.00 94.31 87 ASP A N 1
ATOM 617 C CA . ASP A 1 87 ? -13.491 6.011 -4.010 1.00 94.31 87 ASP A CA 1
ATOM 618 C C . ASP A 1 87 ? -11.965 6.210 -3.913 1.00 94.31 87 ASP A C 1
ATOM 620 O O . ASP A 1 87 ? -11.346 5.872 -2.904 1.00 94.31 87 ASP A O 1
ATOM 624 N N . SER A 1 88 ? -11.346 6.807 -4.936 1.00 96.38 88 SER A N 1
ATOM 625 C CA . SER A 1 88 ? -9.920 7.128 -4.939 1.00 96.38 88 SER A CA 1
ATOM 626 C C . SER A 1 88 ? -9.680 8.564 -4.485 1.00 96.38 88 SER A C 1
ATOM 628 O O . SER A 1 88 ? -10.361 9.500 -4.900 1.00 96.38 88 SER A O 1
ATOM 630 N N . THR A 1 89 ? -8.686 8.751 -3.618 1.00 96.19 89 THR A N 1
ATOM 631 C CA . THR A 1 89 ? -8.186 10.073 -3.227 1.00 96.19 89 THR A CA 1
ATOM 632 C C . THR A 1 89 ? -6.714 10.162 -3.591 1.00 96.19 89 THR A C 1
ATOM 634 O O . THR A 1 89 ? -5.884 9.458 -3.019 1.00 96.19 89 THR A O 1
ATOM 637 N N . ALA A 1 90 ? -6.383 11.042 -4.535 1.00 95.25 90 ALA A N 1
ATOM 638 C CA . ALA A 1 90 ? -5.002 11.334 -4.890 1.00 95.25 90 ALA A CA 1
ATOM 639 C C . ALA A 1 90 ? -4.418 12.384 -3.934 1.00 95.25 90 ALA A C 1
ATOM 641 O O . ALA A 1 90 ? -4.878 13.525 -3.888 1.00 95.25 90 ALA A O 1
ATOM 642 N N . LEU A 1 91 ? -3.385 11.999 -3.187 1.00 95.25 91 LEU A N 1
ATOM 643 C CA . LEU A 1 91 ? -2.595 12.907 -2.357 1.00 95.25 91 LEU A CA 1
ATOM 644 C C . LEU A 1 91 ? -1.294 13.244 -3.096 1.00 95.25 91 LEU A C 1
ATOM 646 O O . LEU A 1 91 ? -0.532 12.342 -3.438 1.00 95.25 91 LEU A O 1
ATOM 650 N N . ILE A 1 92 ? -1.047 14.531 -3.349 1.00 93.88 92 ILE A N 1
ATOM 651 C CA . ILE A 1 92 ? 0.156 15.027 -4.036 1.00 93.88 92 ILE A CA 1
ATOM 652 C C . ILE A 1 92 ? 0.958 15.882 -3.051 1.00 93.88 92 ILE A C 1
ATOM 654 O O . ILE A 1 92 ? 0.380 16.743 -2.385 1.00 93.88 92 ILE A O 1
ATOM 658 N N . TYR A 1 93 ? 2.266 15.632 -2.962 1.00 92.44 93 TYR A N 1
ATOM 659 C CA . TYR A 1 93 ? 3.213 16.326 -2.086 1.00 92.44 93 TYR A CA 1
ATOM 660 C C . TYR A 1 93 ? 4.464 16.777 -2.843 1.00 92.44 93 TYR A C 1
ATOM 662 O O . TYR A 1 93 ? 4.763 16.186 -3.908 1.00 92.44 93 TYR A O 1
#

Sequence (93 aa):
MARLVVKCTWGVERPEALVQAFTVAATAAASGVEVSLWLTGDAVLAAGTVTVCTQCIARRDIGSHDLLEGVRIAGAAAFVSESMAPDSTALIY

Secondary structure (DSSP, 8-state):
--EEEEEE---TTSHHHHHHHHHHHHHHHHTT-EEEEEE-THHHHHHS--EEEHHHHHTTT--GGGSPTTPEEE-HHHHHHHHTSTT------

Radius of gyration: 16.5 Å; chains: 1; bounding box: 33×30×42 Å

pLDDT: mean 95.15, std 3.47, range [72.44, 98.19]

Foldseek 3Di:
DAEEEAEDADAPVCVVSLVVSVVVQVVCVVVVHHYHYHYDHRSCLRPHAAEDAPVVCVVVVHDPVNDDPRYHYDHPVVVVVQCPDPPHDDDDD